Protein AF-A0A2L1U680-F1 (afdb_monomer)

Sequence (139 aa):
MTPNTPEALRLARKARIERIKGKGKTERVVYLSADARQALADYLEKERLYDETEESIALFLSAKGLPARKLDGRLSTRSINTILEKIGKWHDAEVFDSDRKISPLQPHDLRHTFAYQLSKITGADSYESAPVIGYIVFS

Secondary structure (DSSP, 8-state):
----SHHHHHH-S-EEEEEEE-GGG-EEEEEEPHHHHHHHHHHHHHTHHHH--TT--SSSBPPTT-TT--TT-BPPHHHHHHHHHHHHHHHHHH---GGG--PSP-HHHHHHHHHHHHHHHTTT-SSSSS---------

Organism: NCBI:txid147375

InterPro domains:
  IPR002104 Integrase, catalytic domain [PF00589] (16-120)
  IPR002104 Integrase, catalytic domain [PS51898] (1-139)
  IPR011010 DNA breaking-rejoining enzyme, catalytic core [SSF56349] (16-119)
  IPR013762 Integrase-like, catalytic domain superfamily [G3DSA:1.10.443.10] (6-128)

Structure (mmCIF, N/CA/C/O backbone):
data_AF-A0A2L1U680-F1
#
_entry.id   AF-A0A2L1U680-F1
#
loop_
_atom_site.group_PDB
_atom_site.id
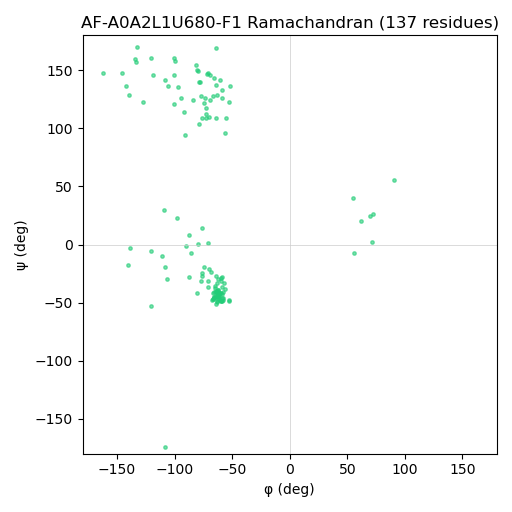_atom_site.type_symbol
_atom_site.label_atom_id
_atom_site.label_alt_id
_atom_site.label_comp_id
_atom_site.label_asym_id
_atom_site.label_entity_id
_atom_site.label_seq_id
_atom_site.pdbx_PDB_ins_code
_atom_site.Cartn_x
_atom_site.Cartn_y
_atom_site.Cartn_z
_atom_site.occupancy
_atom_site.B_iso_or_equiv
_atom_site.auth_seq_id
_atom_site.auth_comp_id
_atom_site.auth_asym_id
_atom_site.auth_atom_id
_atom_site.pdbx_PDB_model_num
ATOM 1 N N . MET A 1 1 ? -5.303 -21.497 9.686 1.00 55.53 1 MET A N 1
ATOM 2 C CA . MET A 1 1 ? -5.692 -20.070 9.702 1.00 55.53 1 MET A CA 1
ATOM 3 C C . MET A 1 1 ? -4.817 -19.310 8.722 1.00 55.53 1 MET A C 1
ATOM 5 O O . MET A 1 1 ? -3.634 -19.621 8.634 1.00 55.53 1 MET A O 1
ATOM 9 N N . THR A 1 2 ? -5.383 -18.370 7.968 1.00 79.69 2 THR A N 1
ATOM 10 C CA . THR A 1 2 ? -4.600 -17.484 7.094 1.00 79.69 2 THR A CA 1
ATOM 11 C C . THR A 1 2 ? -3.875 -16.454 7.974 1.00 79.69 2 THR A C 1
ATOM 13 O O . THR A 1 2 ? -4.549 -15.824 8.787 1.00 79.69 2 THR A O 1
ATOM 16 N N . PRO A 1 3 ? -2.537 -16.302 7.877 1.00 87.44 3 PRO A N 1
ATOM 17 C CA . PRO A 1 3 ? -1.784 -15.376 8.727 1.00 87.44 3 PRO A CA 1
ATOM 18 C C . PRO A 1 3 ? -2.286 -13.938 8.566 1.00 87.44 3 PRO A C 1
ATOM 20 O O . PRO A 1 3 ? -2.356 -13.446 7.440 1.00 87.44 3 PRO A O 1
ATOM 23 N N . ASN A 1 4 ? -2.637 -13.283 9.674 1.00 89.06 4 ASN A N 1
ATOM 24 C CA . ASN A 1 4 ? -3.219 -11.936 9.674 1.00 89.06 4 ASN A CA 1
ATOM 25 C C . ASN A 1 4 ? -2.683 -11.001 10.777 1.00 89.06 4 ASN A C 1
ATOM 27 O O . ASN A 1 4 ? -3.064 -9.835 10.790 1.00 89.06 4 ASN A O 1
ATOM 31 N N . THR A 1 5 ? -1.802 -11.474 11.665 1.00 93.81 5 THR A N 1
ATOM 32 C CA . THR A 1 5 ? -1.068 -10.628 12.624 1.00 93.81 5 THR A CA 1
ATOM 33 C C . THR A 1 5 ? 0.355 -10.357 12.123 1.00 93.81 5 THR A C 1
ATOM 35 O O . THR A 1 5 ? 0.860 -11.148 11.315 1.00 93.81 5 THR A O 1
ATOM 38 N N . PRO A 1 6 ? 1.030 -9.286 12.585 1.00 95.69 6 PRO A N 1
ATOM 39 C CA . PRO A 1 6 ? 2.413 -9.002 12.203 1.00 95.69 6 PRO A CA 1
ATOM 40 C C . PRO A 1 6 ? 3.361 -10.189 12.429 1.00 95.69 6 PRO A C 1
ATOM 42 O O . PRO A 1 6 ? 4.068 -10.602 11.508 1.00 95.69 6 PRO A O 1
ATOM 45 N N . GLU A 1 7 ? 3.335 -10.813 13.607 1.00 96.56 7 GLU A N 1
ATOM 46 C CA . GLU A 1 7 ? 4.199 -11.952 13.942 1.00 96.56 7 GLU A CA 1
ATOM 47 C C . GLU A 1 7 ? 3.894 -13.162 13.056 1.00 96.56 7 GLU A C 1
ATOM 49 O O . GLU A 1 7 ? 4.805 -13.793 12.511 1.00 96.56 7 GLU A O 1
ATOM 54 N N . ALA A 1 8 ? 2.608 -13.465 12.856 1.00 95.00 8 ALA A N 1
ATOM 55 C CA . ALA A 1 8 ? 2.190 -14.581 12.019 1.00 95.00 8 ALA A CA 1
ATOM 56 C C . ALA A 1 8 ? 2.600 -14.367 10.555 1.00 95.00 8 ALA A C 1
ATOM 58 O O . ALA A 1 8 ? 3.045 -15.310 9.902 1.00 95.00 8 ALA A O 1
ATOM 59 N N . LEU A 1 9 ? 2.489 -13.141 10.033 1.00 92.56 9 LEU A N 1
ATOM 60 C CA . LEU A 1 9 ? 2.914 -12.799 8.675 1.00 92.56 9 LEU A CA 1
ATOM 61 C C . LEU A 1 9 ? 4.422 -12.979 8.488 1.00 92.56 9 LEU A C 1
ATOM 63 O O . LEU A 1 9 ? 4.830 -13.503 7.448 1.00 92.56 9 LEU A O 1
ATOM 67 N N . ARG A 1 10 ? 5.238 -12.615 9.482 1.00 93.31 10 ARG A N 1
ATOM 68 C CA . ARG A 1 10 ? 6.703 -12.774 9.439 1.00 93.31 10 ARG A CA 1
ATOM 69 C C . ARG A 1 10 ? 7.123 -14.242 9.448 1.00 93.31 10 ARG A C 1
ATOM 71 O O . ARG A 1 10 ? 7.898 -14.662 8.588 1.00 93.31 10 ARG A O 1
ATOM 78 N N . LEU A 1 11 ? 6.556 -15.036 10.357 1.00 94.12 11 LEU A N 1
ATOM 79 C CA . LEU A 1 11 ? 6.913 -16.450 10.538 1.00 94.12 11 LEU A CA 1
ATOM 80 C C . LEU A 1 11 ? 6.334 -17.375 9.459 1.00 94.12 11 LEU A C 1
ATOM 82 O O . LEU A 1 11 ? 6.887 -18.442 9.185 1.00 94.12 11 LEU A O 1
ATOM 86 N N . ALA A 1 12 ? 5.208 -17.009 8.846 1.00 89.94 12 ALA A N 1
ATOM 87 C CA . ALA A 1 12 ? 4.524 -17.895 7.918 1.00 89.94 12 ALA A CA 1
ATOM 88 C C . ALA A 1 12 ? 5.341 -18.157 6.649 1.00 89.94 12 ALA A C 1
ATOM 90 O O . ALA A 1 12 ? 5.679 -17.248 5.902 1.00 89.94 12 ALA A O 1
ATOM 91 N N . ARG A 1 13 ? 5.534 -19.430 6.292 1.00 86.94 13 ARG A N 1
ATOM 92 C CA . ARG A 1 13 ? 6.136 -19.797 4.998 1.00 86.94 13 ARG A CA 1
ATOM 93 C C . ARG A 1 13 ? 5.295 -19.331 3.797 1.00 86.94 13 ARG A C 1
ATOM 95 O O . ARG A 1 13 ? 5.837 -19.085 2.723 1.00 86.94 13 ARG A O 1
ATOM 102 N N . LYS A 1 14 ? 3.971 -19.246 3.959 1.00 84.88 14 LYS A N 1
ATOM 103 C CA . LYS A 1 14 ? 3.016 -18.793 2.937 1.00 84.88 14 LYS A CA 1
ATOM 104 C C . LYS A 1 14 ? 1.913 -17.967 3.594 1.00 84.88 14 LYS A C 1
ATOM 106 O O . LYS A 1 14 ? 1.359 -18.388 4.605 1.00 84.88 14 LYS A O 1
ATOM 111 N N . ALA A 1 15 ? 1.543 -16.852 2.974 1.00 86.56 15 ALA A N 1
ATOM 112 C CA . ALA A 1 15 ? 0.346 -16.083 3.308 1.00 86.56 15 ALA A CA 1
ATOM 113 C C . ALA A 1 15 ? -0.399 -15.724 2.020 1.00 86.56 15 ALA A C 1
ATOM 115 O O . ALA A 1 15 ? 0.197 -15.724 0.940 1.00 86.56 15 ALA A O 1
ATOM 116 N N . ARG A 1 16 ? -1.700 -15.456 2.123 1.00 87.31 16 ARG A N 1
ATOM 117 C CA . ARG A 1 16 ? -2.548 -15.143 0.972 1.00 87.31 16 ARG A CA 1
ATOM 118 C C . ARG A 1 16 ? -3.622 -14.126 1.334 1.00 87.31 16 ARG A C 1
ATOM 120 O O . ARG A 1 16 ? -4.122 -14.138 2.452 1.00 87.31 16 ARG A O 1
ATOM 127 N N . ILE A 1 17 ? -3.990 -13.293 0.373 1.00 85.62 17 ILE A N 1
ATOM 128 C CA . ILE A 1 17 ? -5.176 -12.446 0.416 1.00 85.62 17 ILE A CA 1
ATOM 129 C C . ILE A 1 17 ? -6.293 -13.199 -0.302 1.00 85.62 17 ILE A C 1
ATOM 131 O O . ILE A 1 17 ? -6.135 -13.642 -1.442 1.00 85.62 17 ILE A O 1
ATOM 135 N N . GLU A 1 18 ? -7.416 -13.362 0.384 1.00 86.00 18 GLU A N 1
ATOM 136 C CA . GLU A 1 18 ? -8.596 -14.058 -0.123 1.00 86.00 18 GLU A CA 1
ATOM 137 C C . GLU A 1 18 ? -9.657 -13.059 -0.601 1.00 86.00 18 GLU A C 1
ATOM 139 O O . GLU A 1 18 ? -9.655 -11.892 -0.204 1.00 86.00 18 GLU A O 1
ATOM 144 N N . ARG A 1 19 ? -10.590 -13.534 -1.436 1.00 86.44 19 ARG A N 1
ATOM 145 C CA . ARG A 1 19 ? -11.763 -12.773 -1.905 1.00 86.44 19 ARG A CA 1
ATOM 146 C C . ARG A 1 19 ? -11.415 -11.436 -2.562 1.00 86.44 19 ARG A C 1
ATOM 148 O O . ARG A 1 19 ? -12.093 -10.422 -2.373 1.00 86.44 19 ARG A O 1
ATOM 155 N N . ILE A 1 20 ? -10.342 -11.415 -3.350 1.00 84.00 20 ILE A N 1
ATOM 156 C CA . ILE A 1 20 ? -10.016 -10.248 -4.166 1.00 84.00 20 ILE A CA 1
ATOM 157 C C . ILE A 1 20 ? -11.052 -10.161 -5.275 1.00 84.00 20 ILE A C 1
ATOM 159 O O . ILE A 1 20 ? -11.059 -10.987 -6.189 1.00 84.00 20 ILE A O 1
ATOM 163 N N . LYS A 1 21 ? -11.915 -9.152 -5.183 1.00 84.62 21 LYS A N 1
ATOM 164 C CA . LYS A 1 21 ? -12.981 -8.914 -6.154 1.00 84.62 21 LYS A CA 1
ATOM 165 C C . LYS A 1 21 ? -12.393 -8.470 -7.492 1.00 84.62 21 LYS A C 1
ATOM 167 O O . LYS A 1 21 ? -11.658 -7.486 -7.562 1.00 84.62 21 LYS A O 1
ATOM 172 N N . GLY A 1 22 ? -12.733 -9.199 -8.544 1.00 78.44 22 GLY A N 1
ATOM 173 C CA . GLY A 1 22 ? -12.430 -8.893 -9.933 1.00 78.44 22 GLY A CA 1
ATOM 174 C C . GLY A 1 22 ? -13.667 -8.454 -10.715 1.00 78.44 22 GLY A C 1
ATOM 175 O O . GLY A 1 22 ? -14.768 -8.285 -10.179 1.00 78.44 22 GLY A O 1
ATOM 176 N N . LYS A 1 23 ? -13.485 -8.279 -12.027 1.00 78.25 23 LYS A N 1
ATOM 177 C CA . LYS A 1 23 ? -14.581 -7.968 -12.951 1.00 78.25 23 LYS A CA 1
ATOM 178 C C . LYS A 1 23 ? -15.621 -9.098 -12.930 1.00 78.25 23 LYS A C 1
ATOM 180 O O . LYS A 1 23 ? -15.269 -10.272 -12.832 1.00 78.25 23 LYS A O 1
ATOM 185 N N . GLY A 1 24 ? -16.905 -8.744 -13.011 1.00 80.44 24 GLY A N 1
ATOM 186 C CA . GLY A 1 24 ? -17.997 -9.724 -13.091 1.00 80.44 24 GLY A CA 1
ATOM 187 C C . GLY A 1 24 ? -18.279 -10.487 -11.792 1.00 80.44 24 GLY A C 1
ATOM 188 O O . GLY A 1 24 ? -18.774 -11.603 -11.859 1.00 80.44 24 GLY A O 1
ATOM 189 N N . LYS A 1 25 ? -17.962 -9.906 -10.622 1.00 75.81 25 LYS A N 1
ATOM 190 C CA . LYS A 1 25 ? -18.106 -10.551 -9.296 1.00 75.81 25 LYS A CA 1
ATOM 191 C C . LYS A 1 25 ? -17.244 -11.809 -9.117 1.00 75.81 25 LYS A C 1
ATOM 193 O O . LYS A 1 25 ? -17.516 -12.620 -8.240 1.00 75.81 25 LYS A O 1
ATOM 198 N N . THR A 1 26 ? -16.203 -11.964 -9.930 1.00 84.19 26 THR A N 1
ATOM 199 C CA . THR A 1 26 ? -15.212 -13.022 -9.735 1.00 84.19 26 THR A CA 1
ATOM 200 C C . THR A 1 26 ? -14.385 -12.732 -8.489 1.00 84.19 26 THR A C 1
ATOM 202 O O . THR A 1 26 ? -14.117 -11.574 -8.165 1.00 84.19 26 THR A O 1
ATOM 205 N N . GLU A 1 27 ? -13.976 -13.778 -7.783 1.00 87.75 27 GLU A N 1
ATOM 206 C CA . GLU A 1 27 ? -13.043 -13.676 -6.668 1.00 87.75 27 GLU A CA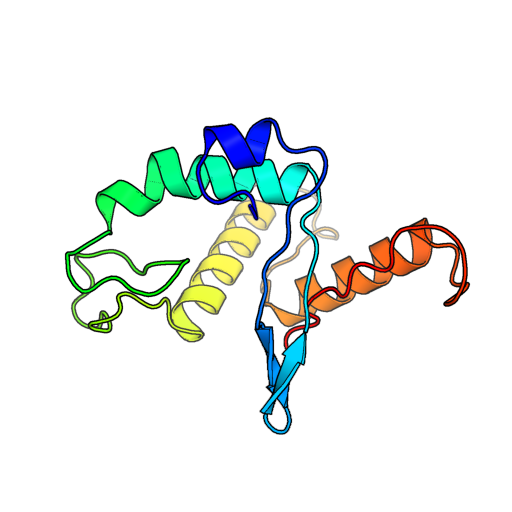 1
ATOM 207 C C . GLU A 1 27 ? -11.788 -14.480 -6.981 1.00 87.75 27 GLU A C 1
ATOM 209 O O . GLU A 1 27 ? -11.846 -15.525 -7.629 1.00 87.75 27 GLU A O 1
ATOM 214 N N . ARG A 1 28 ? -10.640 -13.991 -6.516 1.00 83.81 28 ARG A N 1
ATOM 215 C CA . ARG A 1 28 ? -9.379 -14.728 -6.600 1.00 83.81 28 ARG A CA 1
ATOM 216 C C . ARG A 1 28 ? -8.609 -14.677 -5.294 1.00 83.81 28 ARG A C 1
ATOM 218 O O . ARG A 1 28 ? -8.808 -13.790 -4.461 1.00 83.81 28 ARG A O 1
ATOM 225 N N . VAL A 1 29 ? -7.704 -15.634 -5.158 1.00 84.38 29 VAL A N 1
ATOM 226 C CA . VAL A 1 29 ? -6.738 -15.721 -4.068 1.00 84.38 29 VAL A CA 1
ATOM 227 C C . VAL A 1 29 ? -5.370 -15.332 -4.610 1.00 84.38 29 VAL A C 1
ATOM 229 O O . VAL A 1 29 ? -4.987 -15.759 -5.699 1.00 84.38 29 VAL A O 1
ATOM 232 N N . VAL A 1 30 ? -4.644 -14.517 -3.852 1.00 83.19 30 VAL A N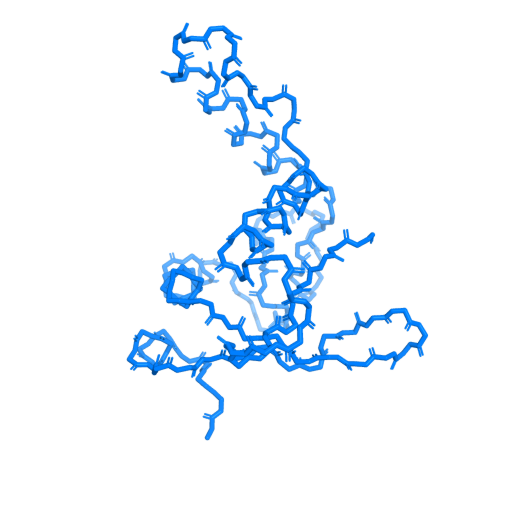 1
ATOM 233 C CA . VAL A 1 30 ? -3.306 -14.036 -4.210 1.00 83.19 30 VAL A CA 1
ATOM 234 C C . VAL A 1 30 ? -2.364 -14.325 -3.061 1.00 83.19 30 VAL A C 1
ATOM 236 O O . VAL A 1 30 ? -2.609 -13.903 -1.937 1.00 83.19 30 VAL A O 1
ATOM 239 N N . TYR A 1 31 ? -1.296 -15.060 -3.326 1.00 84.12 31 TYR A N 1
ATOM 240 C CA . TYR A 1 31 ? -0.247 -15.311 -2.346 1.00 84.12 31 TYR A CA 1
ATOM 241 C C . TYR A 1 31 ? 0.708 -14.121 -2.241 1.00 84.12 31 TYR A C 1
ATOM 243 O O . TYR A 1 31 ? 0.960 -13.399 -3.203 1.00 84.12 31 TYR A O 1
ATOM 251 N N . LEU A 1 32 ? 1.253 -13.938 -1.046 1.00 83.56 32 LEU A N 1
ATOM 252 C CA . LEU A 1 32 ? 2.216 -12.892 -0.741 1.00 83.56 32 LEU A CA 1
ATOM 253 C C . LEU A 1 32 ? 3.637 -13.460 -0.812 1.00 83.56 32 LEU A C 1
ATOM 255 O O . LEU A 1 32 ? 3.904 -14.538 -0.270 1.00 83.56 32 LEU A O 1
ATOM 259 N N . SER A 1 33 ? 4.547 -12.722 -1.453 1.00 84.88 33 SER A N 1
ATOM 260 C CA . SER A 1 33 ? 5.988 -12.984 -1.365 1.00 84.88 33 SER A CA 1
ATOM 261 C C . SER A 1 33 ? 6.492 -12.774 0.069 1.00 84.88 33 SER A C 1
ATOM 263 O O . SER A 1 33 ? 5.772 -12.254 0.923 1.00 84.88 33 SER A O 1
ATOM 265 N N . ALA A 1 34 ? 7.731 -13.183 0.354 1.00 83.81 34 ALA A N 1
ATOM 266 C CA . ALA A 1 34 ? 8.348 -12.915 1.654 1.00 83.81 34 ALA A CA 1
ATOM 267 C C . ALA A 1 34 ? 8.401 -11.409 1.956 1.00 83.81 34 ALA A C 1
ATOM 269 O O . ALA A 1 34 ? 7.919 -10.989 3.006 1.00 83.81 34 ALA A O 1
ATOM 270 N N . ASP A 1 35 ? 8.855 -10.609 0.992 1.00 85.12 35 ASP A N 1
ATOM 271 C CA . ASP A 1 35 ? 8.954 -9.154 1.140 1.00 85.12 35 ASP A CA 1
ATOM 272 C C . ASP A 1 35 ? 7.582 -8.507 1.348 1.00 85.12 35 ASP A C 1
ATOM 274 O O . ASP A 1 35 ? 7.417 -7.671 2.230 1.00 85.12 35 ASP A O 1
ATOM 278 N N . ALA A 1 36 ? 6.556 -8.948 0.608 1.00 87.94 36 ALA A N 1
ATOM 279 C CA . ALA A 1 36 ? 5.197 -8.436 0.776 1.00 87.94 36 ALA A CA 1
ATOM 280 C C . ALA A 1 36 ? 4.610 -8.784 2.154 1.00 87.94 36 ALA A C 1
ATOM 282 O O . ALA A 1 36 ? 3.882 -7.978 2.731 1.00 87.94 36 ALA A O 1
ATOM 283 N N . ARG A 1 37 ? 4.925 -9.968 2.701 1.00 91.25 37 ARG A N 1
ATOM 284 C CA . ARG A 1 37 ? 4.531 -10.336 4.071 1.00 91.25 37 ARG A CA 1
ATOM 285 C C . ARG A 1 37 ? 5.221 -9.457 5.105 1.00 91.25 37 ARG A C 1
ATOM 287 O O . ARG A 1 37 ? 4.553 -9.001 6.027 1.00 91.25 37 ARG A O 1
ATOM 294 N N . GLN A 1 38 ? 6.523 -9.225 4.947 1.00 91.62 38 GLN A N 1
ATOM 295 C CA . GLN A 1 38 ? 7.296 -8.389 5.860 1.00 91.62 38 GLN A CA 1
ATOM 296 C C . GLN A 1 38 ? 6.793 -6.942 5.838 1.00 91.62 38 GLN A C 1
ATOM 298 O O . GLN A 1 38 ? 6.464 -6.404 6.891 1.00 91.62 38 GLN A O 1
ATOM 303 N N . ALA A 1 39 ? 6.626 -6.359 4.649 1.00 92.69 39 ALA A N 1
ATOM 304 C CA . ALA A 1 39 ? 6.102 -5.006 4.486 1.00 92.69 39 ALA A CA 1
ATOM 305 C C . ALA A 1 39 ? 4.684 -4.860 5.059 1.00 92.69 39 ALA A C 1
ATOM 307 O O . ALA A 1 39 ? 4.389 -3.882 5.739 1.00 92.69 39 ALA A O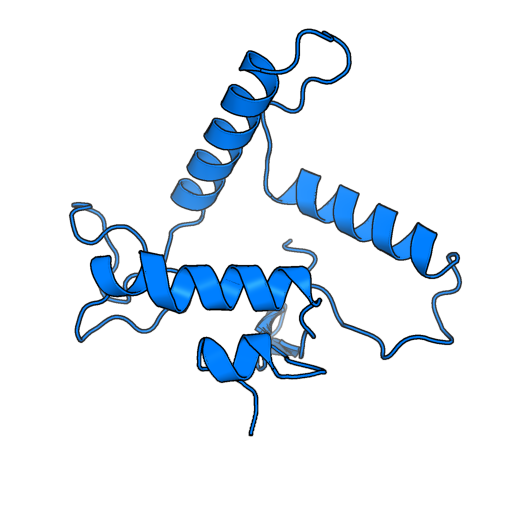 1
ATOM 308 N N . LEU A 1 40 ? 3.807 -5.849 4.838 1.00 94.06 40 LEU A N 1
ATOM 309 C CA . LEU A 1 40 ? 2.467 -5.830 5.425 1.00 94.06 40 LEU A CA 1
ATOM 310 C C . LEU A 1 40 ? 2.510 -5.934 6.956 1.00 94.06 40 LEU A C 1
ATOM 312 O O . LEU A 1 40 ? 1.751 -5.239 7.625 1.00 94.06 40 LEU A O 1
ATOM 316 N N . ALA A 1 41 ? 3.386 -6.773 7.514 1.00 95.75 41 ALA A N 1
ATOM 317 C CA . ALA A 1 41 ? 3.567 -6.879 8.959 1.00 95.75 41 ALA A CA 1
ATOM 318 C C . ALA A 1 41 ? 4.062 -5.558 9.565 1.00 95.75 41 ALA A C 1
ATOM 320 O O . ALA A 1 41 ? 3.507 -5.102 10.562 1.00 95.75 41 ALA A O 1
ATOM 321 N N . ASP A 1 42 ? 5.053 -4.924 8.933 1.00 96.88 42 ASP A N 1
ATOM 322 C CA . ASP A 1 42 ? 5.581 -3.627 9.355 1.00 96.88 42 ASP A CA 1
ATOM 323 C C . ASP A 1 42 ? 4.513 -2.530 9.288 1.00 96.88 42 ASP A C 1
ATOM 325 O O . ASP A 1 42 ? 4.355 -1.788 10.254 1.00 96.88 42 ASP A O 1
ATOM 329 N N . TYR A 1 43 ? 3.719 -2.481 8.216 1.00 96.12 43 TYR A N 1
ATOM 330 C CA . TYR A 1 43 ? 2.596 -1.551 8.104 1.00 96.12 43 TYR A CA 1
ATOM 331 C C . TYR A 1 43 ? 1.565 -1.748 9.225 1.00 96.12 43 TYR A C 1
ATOM 333 O O . TYR A 1 43 ? 1.149 -0.783 9.868 1.00 96.12 43 TYR A O 1
ATOM 341 N N . LEU A 1 44 ? 1.151 -2.995 9.477 1.00 95.75 44 LEU A N 1
ATOM 342 C CA . LEU A 1 44 ? 0.161 -3.316 10.508 1.00 95.75 44 LEU A CA 1
ATOM 343 C C . LEU A 1 44 ? 0.641 -2.935 11.915 1.00 95.75 44 LEU A C 1
ATOM 345 O O . LEU A 1 44 ? -0.158 -2.452 12.711 1.00 95.75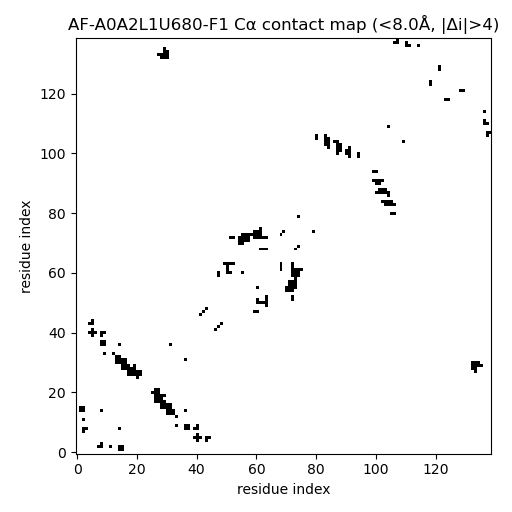 44 LEU A O 1
ATOM 349 N N . GLU A 1 45 ? 1.923 -3.144 12.208 1.00 95.94 45 GLU A N 1
ATOM 350 C CA . GLU A 1 45 ? 2.510 -2.882 13.525 1.00 95.94 45 GLU A CA 1
ATOM 351 C C . GLU A 1 45 ? 2.854 -1.403 13.744 1.00 95.94 45 GLU A C 1
ATOM 353 O O . GLU A 1 45 ? 2.628 -0.872 14.829 1.00 95.94 45 GLU A O 1
ATOM 358 N N . LYS A 1 46 ? 3.414 -0.736 12.729 1.00 95.69 46 LYS A N 1
ATOM 359 C CA . LYS A 1 46 ? 4.082 0.565 12.896 1.00 95.69 46 LYS A CA 1
ATOM 360 C C . LYS A 1 46 ? 3.315 1.739 12.319 1.00 95.69 46 LYS A C 1
ATOM 362 O O . LYS A 1 46 ? 3.613 2.866 12.677 1.00 95.69 46 LYS A O 1
ATOM 367 N N . GLU A 1 47 ? 2.376 1.519 11.408 1.00 94.44 47 GLU A N 1
ATOM 368 C CA . GLU A 1 47 ? 1.714 2.622 10.701 1.00 94.44 47 GLU A CA 1
ATOM 369 C C . GLU A 1 47 ? 0.211 2.600 10.935 1.00 94.44 47 GLU A C 1
ATOM 371 O O . GLU A 1 47 ? -0.373 3.585 11.389 1.00 94.44 47 GLU A O 1
ATOM 376 N N . ARG A 1 48 ? -0.423 1.451 10.687 1.00 95.00 48 ARG A N 1
ATOM 377 C CA . ARG A 1 48 ? -1.880 1.328 10.694 1.00 95.00 48 ARG A CA 1
ATOM 378 C C . ARG A 1 48 ? -2.498 1.714 12.038 1.00 95.00 48 ARG A C 1
ATOM 380 O O . ARG A 1 48 ? -3.556 2.338 12.047 1.00 95.00 48 ARG A O 1
ATOM 387 N N . LEU A 1 49 ? -1.829 1.399 13.148 1.00 93.31 49 LEU A N 1
ATOM 388 C CA . LEU A 1 49 ? -2.307 1.689 14.503 1.00 93.31 49 LEU A CA 1
ATOM 38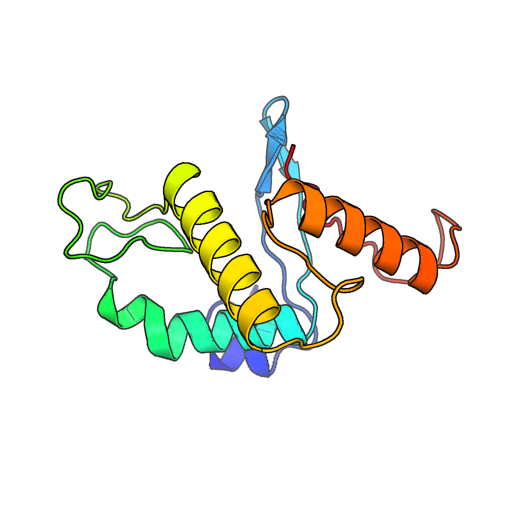9 C C . LEU A 1 49 ? -2.535 3.193 14.752 1.00 93.31 49 LEU A C 1
ATOM 391 O O . LEU A 1 49 ? -3.390 3.570 15.549 1.00 93.31 49 LEU A O 1
ATOM 395 N N . TYR A 1 50 ? -1.797 4.068 14.061 1.00 93.88 50 TYR A N 1
ATOM 396 C CA . TYR A 1 50 ? -1.941 5.516 14.223 1.00 93.88 50 TYR A CA 1
ATOM 397 C C . TYR A 1 50 ? -3.182 6.079 13.528 1.00 93.88 50 TYR A C 1
ATOM 399 O O . TYR A 1 50 ? -3.698 7.121 13.954 1.00 93.88 50 TYR A O 1
ATOM 407 N N . ASP A 1 51 ? -3.664 5.381 12.499 1.00 95.12 51 ASP A N 1
ATOM 408 C CA . ASP A 1 51 ? -4.762 5.804 11.634 1.00 95.12 51 ASP A CA 1
ATOM 409 C C . ASP A 1 51 ? -6.037 4.974 11.794 1.00 95.12 51 ASP A C 1
ATOM 411 O O . ASP A 1 51 ? -7.074 5.353 11.247 1.00 95.12 51 ASP A O 1
ATOM 415 N N . GLU A 1 52 ? -5.999 3.861 12.517 1.00 94.69 52 GLU A N 1
ATOM 416 C CA . GLU A 1 52 ? -7.184 3.061 12.810 1.00 94.69 52 GLU A CA 1
ATOM 417 C C . GLU A 1 52 ? -8.184 3.813 13.704 1.00 94.69 52 GLU A C 1
ATOM 419 O O . GLU A 1 52 ? -7.826 4.581 14.596 1.00 94.69 52 GLU A O 1
ATOM 424 N N . THR A 1 53 ? -9.463 3.585 13.420 1.00 92.44 53 THR A N 1
ATOM 425 C CA . THR A 1 53 ? -10.631 4.013 14.200 1.00 92.44 53 THR A CA 1
ATOM 426 C C . THR A 1 53 ? -11.574 2.822 14.357 1.00 92.44 53 THR A C 1
ATOM 428 O O . THR A 1 53 ? -11.411 1.817 13.662 1.00 92.44 53 THR A O 1
ATOM 431 N N . GLU A 1 54 ? -12.591 2.937 15.209 1.00 92.06 54 GLU A N 1
ATOM 432 C CA . GLU A 1 54 ? -13.578 1.869 15.435 1.00 92.06 54 GLU A CA 1
ATOM 433 C C . GLU A 1 54 ? -14.321 1.454 14.148 1.00 92.06 54 GLU A C 1
ATOM 435 O O . GLU A 1 54 ? -14.708 0.299 13.986 1.00 92.06 54 GLU A O 1
ATOM 440 N N . GLU A 1 55 ? -14.462 2.369 13.188 1.00 92.69 55 GLU A N 1
ATOM 441 C CA . GLU A 1 55 ? -15.140 2.155 11.903 1.00 92.69 55 GLU A CA 1
ATOM 442 C C . GLU A 1 55 ? -14.208 1.655 10.788 1.00 92.69 55 GLU A C 1
ATOM 444 O O . GLU A 1 55 ? -14.640 1.435 9.651 1.00 92.69 55 GLU A O 1
ATOM 449 N N . SER A 1 56 ? -12.914 1.497 11.072 1.00 93.00 56 SER A N 1
ATOM 450 C CA . SER A 1 56 ? -11.915 1.148 10.064 1.00 93.00 56 SER A CA 1
ATOM 451 C C . SER A 1 56 ? -12.052 -0.311 9.627 1.00 93.00 56 SER A C 1
ATOM 453 O O . SER A 1 56 ? -11.695 -1.239 10.344 1.00 93.00 56 SER A O 1
ATOM 455 N N . ILE A 1 57 ? -12.522 -0.517 8.394 1.00 92.44 57 ILE A N 1
ATOM 456 C CA . ILE A 1 57 ? -12.724 -1.856 7.807 1.00 92.44 57 ILE A CA 1
ATOM 457 C C . ILE A 1 57 ? -11.654 -2.166 6.752 1.00 92.44 57 ILE A C 1
ATOM 459 O O . ILE A 1 57 ? -11.324 -3.327 6.497 1.00 92.44 57 ILE A O 1
ATOM 463 N N . ALA A 1 58 ? -11.124 -1.144 6.075 1.00 92.88 58 ALA A N 1
ATOM 464 C CA . ALA A 1 58 ? -10.142 -1.344 5.017 1.00 92.88 58 ALA A CA 1
ATOM 465 C C . ALA A 1 58 ? -8.779 -1.806 5.568 1.00 92.88 58 ALA A C 1
ATOM 467 O O . ALA A 1 58 ? -8.356 -1.407 6.650 1.00 92.88 58 ALA A O 1
ATOM 468 N N . LEU A 1 59 ? -8.066 -2.630 4.785 1.00 92.31 59 LEU A N 1
ATOM 469 C CA . LEU A 1 59 ? -6.708 -3.054 5.136 1.00 92.31 59 LEU A CA 1
ATOM 470 C C . LEU A 1 59 ? -5.755 -1.855 5.152 1.00 92.31 59 LEU A C 1
ATOM 472 O O . LEU A 1 59 ? -5.076 -1.641 6.146 1.00 92.31 59 LEU A O 1
ATOM 476 N N . PHE A 1 60 ? -5.754 -1.070 4.071 1.00 93.94 60 PHE A N 1
ATOM 477 C CA . PHE A 1 60 ? -4.951 0.143 3.943 1.00 93.94 60 PHE A CA 1
ATOM 478 C C . PHE A 1 60 ? -5.802 1.380 4.207 1.00 93.94 60 PHE A C 1
ATOM 480 O O . PHE A 1 60 ? -6.799 1.626 3.511 1.00 93.94 60 PHE A O 1
ATOM 487 N N . LEU A 1 61 ? -5.381 2.147 5.206 1.00 95.38 61 LEU A N 1
ATOM 488 C CA . LEU A 1 61 ? -6.093 3.311 5.704 1.00 95.38 61 LEU A CA 1
ATOM 489 C C . LEU A 1 61 ? -5.499 4.617 5.167 1.00 95.38 61 LEU A C 1
ATOM 491 O O . LEU A 1 61 ? -4.296 4.740 4.959 1.00 95.38 61 LEU A O 1
ATOM 495 N N . SER A 1 62 ? -6.357 5.605 4.937 1.00 94.50 62 SER A N 1
ATOM 496 C CA . SER A 1 62 ? -5.957 7.005 4.785 1.00 94.50 62 SER A CA 1
ATOM 497 C C . SER A 1 62 ? -5.746 7.648 6.154 1.00 94.50 62 SER A C 1
ATOM 499 O O . SER A 1 62 ? -6.484 7.313 7.076 1.00 94.50 62 SER A O 1
ATOM 501 N N . ALA A 1 63 ? -4.853 8.633 6.267 1.00 92.56 63 ALA A N 1
ATOM 502 C CA . ALA A 1 63 ? -4.569 9.301 7.537 1.00 92.56 63 ALA A CA 1
ATOM 503 C C . ALA A 1 63 ? -5.829 9.819 8.261 1.00 92.56 63 ALA A C 1
ATOM 505 O O . ALA A 1 63 ? -6.712 10.406 7.625 1.00 92.56 63 ALA A O 1
ATOM 506 N N . LYS A 1 64 ? -5.933 9.624 9.583 1.00 91.31 64 LYS A N 1
ATOM 507 C CA . LYS A 1 64 ? -7.156 9.969 10.352 1.00 91.31 64 LYS A CA 1
ATOM 508 C C . LYS A 1 64 ? -7.501 11.452 10.374 1.00 91.31 64 LYS A C 1
ATOM 510 O O . LYS A 1 64 ? -8.670 11.801 10.461 1.00 91.31 64 LYS A O 1
ATOM 515 N N . GLY A 1 65 ? -6.498 12.314 10.234 1.00 89.12 65 GLY A N 1
ATOM 516 C CA . GLY A 1 65 ? -6.681 13.765 10.185 1.00 89.12 65 GLY A CA 1
ATOM 517 C C . GLY A 1 65 ? -7.145 14.310 8.831 1.00 89.12 65 GLY A C 1
ATOM 518 O O . GLY A 1 65 ? -7.275 15.522 8.695 1.00 89.12 65 GLY A O 1
ATOM 519 N N . LEU A 1 66 ? -7.352 13.469 7.809 1.00 89.44 66 LEU A N 1
ATOM 520 C CA . LEU A 1 66 ? -7.763 13.946 6.486 1.00 89.44 66 LEU A CA 1
ATOM 521 C C . LEU A 1 66 ? -9.243 14.371 6.480 1.00 89.44 66 LEU A C 1
ATOM 523 O O . LEU A 1 66 ? -10.106 13.519 6.689 1.00 89.44 66 LEU A O 1
ATOM 527 N N . PRO A 1 67 ? -9.572 15.633 6.129 1.00 85.94 67 PRO A N 1
ATOM 528 C CA . PRO A 1 67 ? -10.958 16.116 6.139 1.00 85.94 67 PRO A CA 1
ATOM 529 C C . PRO A 1 67 ? -11.904 15.338 5.214 1.00 85.94 67 PRO A C 1
ATOM 531 O O . PRO A 1 67 ? -13.083 15.192 5.505 1.00 85.94 67 PRO A O 1
ATOM 534 N N . ALA A 1 68 ? -11.386 14.821 4.095 1.00 86.50 68 ALA A N 1
ATOM 535 C CA . ALA A 1 68 ? -12.143 14.042 3.113 1.00 86.50 68 ALA A CA 1
ATOM 536 C C . ALA A 1 68 ? -11.979 12.517 3.296 1.00 86.50 68 ALA A C 1
ATOM 538 O O . ALA A 1 68 ? -12.131 11.754 2.335 1.00 86.50 68 ALA A O 1
ATOM 539 N N . ARG A 1 69 ? -11.604 12.061 4.499 1.00 90.69 69 ARG A N 1
ATOM 540 C CA . ARG A 1 69 ? -11.457 10.635 4.813 1.00 90.69 69 ARG A CA 1
ATOM 541 C C . ARG A 1 69 ? -12.809 9.926 4.712 1.00 90.69 69 ARG A C 1
ATOM 543 O O . ARG A 1 69 ? -13.832 10.418 5.179 1.00 90.69 69 ARG A O 1
ATOM 550 N N . LYS A 1 70 ? -12.806 8.739 4.104 1.00 91.50 70 LYS A N 1
ATOM 551 C CA . LYS A 1 70 ? -13.972 7.847 4.110 1.00 91.50 70 LYS A CA 1
ATOM 552 C C . LYS A 1 70 ? -14.158 7.243 5.497 1.00 91.50 70 LYS A C 1
ATOM 554 O O . LYS A 1 70 ? -13.169 6.939 6.159 1.00 91.50 70 LYS A O 1
ATOM 559 N N . LEU A 1 71 ? -15.410 7.000 5.885 1.00 89.81 71 LEU A N 1
ATOM 560 C CA . LEU A 1 71 ? -15.740 6.409 7.185 1.00 89.81 71 LEU A CA 1
ATOM 561 C C . LEU A 1 71 ? -15.067 5.042 7.392 1.00 89.81 71 LEU A C 1
ATOM 563 O O . LEU A 1 71 ? -14.489 4.806 8.441 1.00 89.81 71 LEU A O 1
ATOM 567 N N . ASP A 1 72 ? -15.027 4.194 6.354 1.00 92.75 72 ASP A N 1
ATOM 568 C CA . ASP A 1 72 ? -14.345 2.885 6.395 1.00 92.75 72 ASP A CA 1
ATOM 569 C C . ASP A 1 72 ? -12.804 2.982 6.416 1.00 92.75 72 ASP A C 1
ATOM 571 O O . ASP A 1 72 ? -12.108 1.962 6.368 1.00 92.75 72 ASP A O 1
ATOM 575 N N . GLY A 1 73 ? -12.277 4.211 6.425 1.00 93.56 73 GLY A N 1
ATOM 576 C CA . GLY A 1 73 ? -10.864 4.560 6.410 1.00 93.56 73 GLY A CA 1
ATOM 577 C C . GLY A 1 73 ? -10.160 4.294 5.084 1.00 93.56 73 GLY A C 1
ATOM 578 O O . GLY A 1 73 ? -8.961 4.531 4.987 1.00 93.56 73 GLY A O 1
ATOM 579 N N . ARG A 1 74 ? -10.860 3.824 4.046 1.00 94.69 74 ARG A N 1
ATOM 580 C CA . ARG A 1 74 ? -10.235 3.341 2.812 1.00 94.69 74 ARG A CA 1
ATOM 581 C C . ARG A 1 74 ? -9.473 4.427 2.067 1.00 94.69 74 ARG A C 1
ATOM 583 O O . ARG A 1 74 ? -10.035 5.451 1.670 1.00 94.69 74 ARG A O 1
ATOM 590 N N . LEU A 1 75 ? -8.223 4.113 1.740 1.00 93.75 75 LEU A N 1
ATOM 591 C CA . LEU A 1 75 ? -7.403 4.931 0.858 1.00 93.75 75 LEU A CA 1
ATOM 592 C C . LEU A 1 75 ? -8.053 5.090 -0.530 1.00 93.75 75 LEU A C 1
ATOM 594 O O . LEU A 1 75 ? -8.515 4.125 -1.144 1.00 93.75 75 LEU A O 1
ATOM 598 N N . SER A 1 76 ? -8.102 6.325 -1.034 1.00 91.75 76 SER A N 1
ATOM 599 C CA . SER A 1 76 ? -8.666 6.615 -2.356 1.00 91.75 76 SER A CA 1
ATOM 600 C C . SER A 1 76 ? -7.660 6.332 -3.479 1.00 91.75 76 SER A C 1
ATOM 602 O O . SER A 1 76 ? -6.453 6.462 -3.280 1.00 91.75 76 SER A O 1
ATOM 604 N N . THR A 1 77 ? -8.141 6.039 -4.693 1.00 92.06 77 THR A N 1
ATOM 605 C CA . THR A 1 77 ? -7.280 5.885 -5.884 1.00 92.06 77 THR A CA 1
ATOM 606 C C . THR A 1 77 ? -6.426 7.127 -6.138 1.00 92.06 77 THR A C 1
ATOM 608 O O . THR A 1 77 ? -5.254 7.020 -6.484 1.00 92.06 77 THR A O 1
ATOM 611 N N . ARG A 1 78 ? -6.988 8.321 -5.906 1.00 91.81 78 ARG A N 1
ATOM 612 C CA . ARG A 1 78 ? -6.251 9.584 -6.020 1.00 91.81 78 ARG A CA 1
ATOM 613 C C . ARG A 1 78 ? -5.091 9.642 -5.026 1.00 91.81 78 ARG A C 1
ATOM 615 O O . ARG A 1 78 ? -3.990 9.997 -5.419 1.00 91.81 78 ARG A O 1
ATOM 622 N N . SER A 1 79 ? -5.328 9.255 -3.773 1.00 92.00 79 SER A N 1
ATOM 623 C CA . SER A 1 79 ? -4.289 9.211 -2.737 1.00 92.00 79 SER A CA 1
ATOM 624 C C . SER A 1 79 ? -3.173 8.228 -3.096 1.00 92.00 79 SER A C 1
ATOM 626 O O . SER A 1 79 ? -2.008 8.567 -2.930 1.00 92.00 79 SER A O 1
ATOM 628 N N . ILE A 1 80 ? -3.515 7.055 -3.644 1.00 92.12 80 ILE A N 1
ATOM 629 C CA . ILE A 1 80 ? -2.531 6.075 -4.135 1.00 92.12 80 ILE A CA 1
ATOM 630 C C . ILE A 1 80 ? -1.659 6.694 -5.234 1.00 92.12 80 ILE A C 1
ATOM 632 O O . ILE A 1 80 ? -0.437 6.638 -5.142 1.00 92.12 80 ILE A O 1
ATOM 636 N N . ASN A 1 81 ? -2.270 7.343 -6.231 1.00 93.62 81 ASN A N 1
ATOM 637 C CA . ASN A 1 81 ? -1.523 8.017 -7.297 1.00 93.62 81 ASN A CA 1
ATOM 638 C C . ASN A 1 81 ? -0.599 9.114 -6.745 1.00 93.62 81 ASN A C 1
ATOM 640 O O . ASN A 1 81 ? 0.549 9.201 -7.159 1.00 93.62 81 ASN A O 1
ATOM 644 N N . THR A 1 82 ? -1.057 9.908 -5.772 1.00 93.62 82 THR A N 1
ATOM 645 C CA . THR A 1 82 ? -0.224 10.942 -5.134 1.00 93.62 82 THR A CA 1
ATOM 646 C C . THR A 1 82 ? 0.958 10.355 -4.356 1.00 93.62 82 THR A C 1
ATOM 648 O O . THR A 1 82 ? 2.038 10.943 -4.362 1.00 93.62 82 THR A O 1
ATOM 651 N N . ILE A 1 83 ? 0.778 9.213 -3.683 1.00 93.56 83 ILE A N 1
ATOM 652 C CA . ILE A 1 83 ? 1.875 8.512 -2.998 1.00 93.56 83 ILE A CA 1
ATOM 653 C C . ILE A 1 83 ? 2.922 8.057 -4.019 1.00 93.56 83 ILE A C 1
ATOM 655 O O . ILE A 1 83 ? 4.105 8.334 -3.836 1.00 93.56 83 ILE A O 1
ATOM 659 N N . LEU A 1 84 ? 2.495 7.418 -5.111 1.00 94.94 84 LEU A N 1
ATOM 660 C CA . LEU A 1 84 ? 3.410 6.941 -6.151 1.00 94.94 84 LEU A CA 1
ATOM 661 C C . LEU A 1 84 ? 4.136 8.086 -6.859 1.00 94.94 84 LEU A C 1
ATOM 663 O O . LEU A 1 84 ? 5.346 8.011 -7.049 1.00 94.94 84 LEU A O 1
ATOM 667 N N . GLU A 1 85 ? 3.440 9.181 -7.159 1.00 93.88 85 GLU A N 1
ATOM 668 C CA . GLU A 1 85 ? 4.055 10.377 -7.735 1.00 93.88 85 GLU A CA 1
ATOM 669 C C . GLU A 1 85 ? 5.157 10.939 -6.821 1.00 93.88 85 GLU A C 1
ATOM 671 O O . GLU A 1 85 ? 6.232 11.301 -7.299 1.00 93.88 85 GLU A O 1
ATOM 676 N N . LYS A 1 86 ? 4.926 10.981 -5.500 1.00 95.44 86 LYS A N 1
ATOM 677 C CA . LYS A 1 86 ? 5.952 11.396 -4.530 1.00 95.44 86 LYS A CA 1
ATOM 678 C C . LYS A 1 86 ? 7.142 10.445 -4.505 1.00 95.44 86 LYS A C 1
ATOM 680 O O . LYS A 1 86 ? 8.269 10.926 -4.531 1.00 95.44 86 LYS A O 1
ATOM 685 N N . ILE A 1 87 ? 6.902 9.133 -4.492 1.00 94.69 87 ILE A N 1
ATOM 686 C CA . ILE A 1 87 ? 7.970 8.124 -4.536 1.00 94.69 87 ILE A CA 1
ATOM 687 C C . ILE A 1 87 ? 8.824 8.309 -5.794 1.00 94.69 87 ILE A C 1
ATOM 689 O O . ILE A 1 87 ? 10.046 8.347 -5.691 1.00 94.69 87 ILE A O 1
ATOM 693 N N . GLY A 1 88 ? 8.196 8.494 -6.959 1.00 94.31 88 GLY A N 1
ATOM 694 C CA . GLY A 1 88 ? 8.916 8.738 -8.208 1.00 94.31 88 GLY A CA 1
ATOM 695 C C . GLY A 1 88 ? 9.758 10.013 -8.159 1.00 94.31 88 GLY A C 1
ATOM 696 O O . GLY A 1 88 ? 10.930 9.989 -8.519 1.00 94.31 88 GLY A O 1
ATOM 697 N N . LYS A 1 89 ? 9.204 11.114 -7.635 1.00 94.94 89 LYS A N 1
ATOM 698 C CA . LYS A 1 89 ? 9.951 12.372 -7.459 1.00 94.94 89 LYS A CA 1
ATOM 699 C C . LYS A 1 89 ? 11.130 12.235 -6.499 1.00 94.94 89 LYS A C 1
ATOM 701 O O . LYS A 1 89 ? 12.178 12.804 -6.773 1.00 94.94 89 LYS A O 1
ATOM 706 N N . TRP A 1 90 ? 10.966 11.523 -5.384 1.00 95.25 90 TRP A N 1
ATOM 707 C CA . TRP A 1 90 ? 12.047 11.300 -4.419 1.00 95.25 90 TRP A CA 1
ATOM 708 C C . TRP A 1 90 ? 13.162 10.446 -5.007 1.00 95.25 90 TRP A C 1
ATOM 710 O O . TRP A 1 90 ? 14.317 10.856 -4.956 1.00 95.25 90 TRP A O 1
ATOM 720 N N . HIS A 1 91 ? 12.809 9.335 -5.655 1.00 93.31 91 HIS A N 1
ATOM 721 C CA . HIS A 1 91 ? 13.768 8.512 -6.386 1.00 93.31 91 HIS A CA 1
ATOM 722 C C . HIS A 1 91 ? 14.569 9.349 -7.392 1.00 93.31 91 HIS A C 1
ATOM 724 O O . HIS A 1 91 ? 15.797 9.313 -7.419 1.00 93.31 91 HIS A O 1
ATOM 730 N N . ASP A 1 92 ? 13.881 10.167 -8.183 1.00 93.44 92 ASP A N 1
ATOM 731 C CA . ASP A 1 92 ? 14.507 10.999 -9.205 1.00 93.44 92 ASP A CA 1
ATOM 732 C C . ASP A 1 92 ? 15.350 12.143 -8.625 1.00 93.44 92 ASP A C 1
ATOM 734 O O . ASP A 1 92 ? 16.228 12.654 -9.317 1.00 93.44 92 ASP A O 1
ATOM 738 N N . ALA A 1 93 ? 15.114 12.550 -7.379 1.00 91.88 93 ALA A N 1
ATOM 739 C CA . ALA A 1 93 ? 15.967 13.507 -6.676 1.00 91.88 93 ALA A CA 1
ATOM 740 C C . ALA A 1 93 ? 17.269 12.859 -6.170 1.00 91.88 93 ALA A C 1
ATOM 742 O O . ALA A 1 93 ? 18.296 13.531 -6.109 1.00 91.88 93 ALA A O 1
ATOM 743 N N . GLU A 1 94 ? 17.234 11.572 -5.821 1.00 92.31 94 GLU A N 1
ATOM 744 C CA . GLU A 1 94 ? 18.382 10.827 -5.284 1.00 92.31 94 GLU A CA 1
ATOM 745 C C . GLU A 1 94 ? 19.257 10.201 -6.382 1.00 92.31 94 GLU A C 1
ATOM 747 O O . GLU A 1 94 ? 20.463 10.018 -6.201 1.00 92.31 94 GLU A O 1
ATOM 752 N N . VAL A 1 95 ? 18.674 9.886 -7.541 1.00 89.69 95 VAL A N 1
ATOM 753 C CA . VAL A 1 95 ? 19.384 9.273 -8.669 1.00 89.69 95 VAL A CA 1
ATOM 754 C C . VAL A 1 95 ? 19.925 10.344 -9.617 1.00 89.69 95 VAL A C 1
ATOM 756 O O . VAL A 1 95 ? 19.167 11.028 -10.304 1.00 89.69 95 VAL A O 1
ATOM 759 N N . PHE A 1 96 ? 21.254 10.452 -9.698 1.00 84.38 96 PHE A N 1
ATOM 760 C CA . PHE A 1 96 ? 21.949 11.413 -10.570 1.00 84.38 96 PHE A CA 1
ATOM 761 C C . PHE A 1 96 ? 21.938 11.037 -12.059 1.00 84.38 96 PHE A C 1
ATOM 763 O O . PHE A 1 96 ? 22.129 11.902 -12.907 1.00 84.38 96 PHE A O 1
ATOM 770 N N . ASP A 1 97 ? 21.695 9.766 -12.376 1.00 91.25 97 ASP A N 1
ATOM 771 C CA . ASP A 1 97 ? 21.576 9.275 -13.749 1.00 91.25 97 ASP A CA 1
ATOM 772 C C . ASP A 1 97 ? 20.249 9.744 -14.378 1.00 91.25 97 ASP A C 1
ATOM 774 O O . ASP A 1 97 ? 19.160 9.418 -13.893 1.00 91.25 97 ASP A O 1
ATOM 778 N N . SER A 1 98 ? 20.339 10.544 -15.443 1.00 81.50 98 SER A N 1
ATOM 779 C CA . SER A 1 98 ? 19.183 11.105 -16.151 1.00 81.50 98 SER A CA 1
ATOM 780 C C . SER A 1 98 ? 18.364 10.060 -16.900 1.00 81.50 98 SER A C 1
ATOM 782 O O . SER A 1 98 ? 17.173 10.280 -17.112 1.00 81.50 98 SER A O 1
ATOM 784 N N . ASP A 1 99 ? 18.962 8.924 -17.254 1.00 88.50 99 ASP A N 1
ATOM 785 C CA . ASP A 1 99 ? 18.289 7.873 -18.024 1.00 88.50 99 ASP A CA 1
ATOM 786 C C . ASP A 1 99 ? 17.509 6.910 -17.118 1.00 88.50 99 ASP A C 1
ATOM 788 O O . ASP A 1 99 ? 16.754 6.057 -17.585 1.00 88.50 99 ASP A O 1
ATOM 792 N N . ARG A 1 100 ? 17.658 7.057 -15.796 1.00 87.44 100 ARG A N 1
ATOM 793 C CA . ARG A 1 100 ? 17.029 6.208 -14.776 1.00 87.44 100 ARG A CA 1
ATOM 794 C C . ARG A 1 100 ? 15.932 6.927 -13.997 1.00 87.44 100 ARG A C 1
ATOM 796 O O . ARG A 1 100 ? 15.697 6.609 -12.834 1.00 87.44 100 ARG A O 1
ATOM 803 N N . LYS A 1 101 ? 15.261 7.892 -14.622 1.00 90.69 101 LYS A N 1
ATOM 804 C CA . LYS A 1 101 ? 14.111 8.583 -14.029 1.00 90.69 101 LYS A CA 1
ATOM 805 C C . LYS A 1 101 ? 12.855 7.720 -14.114 1.00 90.69 101 LYS A C 1
ATOM 807 O O . LYS A 1 101 ? 12.624 7.058 -15.124 1.00 90.69 101 LYS A O 1
ATOM 812 N N . ILE A 1 102 ? 12.051 7.729 -13.056 1.00 90.50 102 ILE A N 1
ATOM 813 C CA . ILE A 1 102 ? 10.814 6.934 -12.964 1.00 90.50 102 ILE A CA 1
ATOM 814 C C . ILE A 1 102 ? 9.567 7.795 -12.747 1.00 90.50 102 ILE A C 1
ATOM 816 O O . ILE A 1 102 ? 8.457 7.266 -12.718 1.00 90.50 102 ILE A O 1
ATOM 820 N N . SER A 1 103 ? 9.719 9.107 -12.554 1.00 88.94 103 SER A N 1
ATOM 821 C CA . SER A 1 103 ? 8.591 10.027 -12.441 1.00 88.94 103 SER A CA 1
ATOM 822 C C . SER A 1 103 ? 8.001 10.375 -13.821 1.00 88.94 103 SER A C 1
ATOM 824 O O . SER A 1 103 ? 8.760 10.656 -14.750 1.00 88.94 103 SER A O 1
ATOM 826 N N . PRO A 1 104 ? 6.662 10.459 -13.962 1.00 89.44 104 PRO A N 1
ATOM 827 C CA . PRO A 1 104 ? 5.656 10.131 -12.955 1.00 89.44 104 PRO A CA 1
ATOM 828 C C . PRO A 1 104 ? 5.469 8.615 -12.823 1.00 89.44 104 PRO A C 1
ATOM 830 O O . PRO A 1 104 ? 5.153 7.937 -13.794 1.00 89.44 104 PRO A O 1
ATOM 833 N N . LEU A 1 105 ? 5.567 8.102 -11.595 1.00 91.56 105 LEU A N 1
ATOM 834 C CA . LEU A 1 105 ? 5.292 6.697 -11.312 1.00 91.56 105 LEU A CA 1
ATOM 835 C C . LEU A 1 105 ? 3.788 6.491 -11.108 1.00 91.56 105 LEU A C 1
ATOM 837 O O . LEU A 1 105 ? 3.186 7.122 -10.233 1.00 91.56 105 LEU A O 1
ATOM 841 N N . GLN A 1 106 ? 3.177 5.587 -11.872 1.00 89.56 106 GLN A N 1
ATOM 842 C CA . GLN A 1 106 ? 1.757 5.259 -11.760 1.00 89.56 106 GLN A CA 1
ATOM 843 C C . GLN A 1 106 ? 1.544 3.770 -11.422 1.00 89.56 106 GLN A C 1
ATOM 845 O O . GLN A 1 106 ? 2.419 2.931 -11.652 1.00 89.56 106 GLN A O 1
ATOM 850 N N . PRO A 1 107 ? 0.362 3.378 -10.896 1.00 88.69 107 PRO A N 1
ATOM 851 C CA . PRO A 1 107 ? 0.106 1.986 -10.510 1.00 88.69 107 PRO A CA 1
ATOM 852 C C . PRO A 1 107 ? 0.289 0.987 -11.660 1.00 88.69 107 PRO A C 1
ATOM 854 O O . PRO A 1 107 ? 0.695 -0.155 -11.442 1.00 88.69 107 PRO A O 1
ATOM 857 N N . HIS A 1 108 ? -0.025 1.413 -12.886 1.00 86.75 108 HIS A N 1
ATOM 858 C CA . HIS A 1 108 ? 0.079 0.571 -14.070 1.00 86.75 108 HIS A CA 1
ATOM 859 C C . HIS A 1 108 ? 1.539 0.287 -14.477 1.00 86.75 108 HIS A C 1
ATOM 861 O O . HIS A 1 108 ? 1.822 -0.828 -14.912 1.00 86.75 108 HIS A O 1
ATOM 867 N N . ASP A 1 109 ? 2.47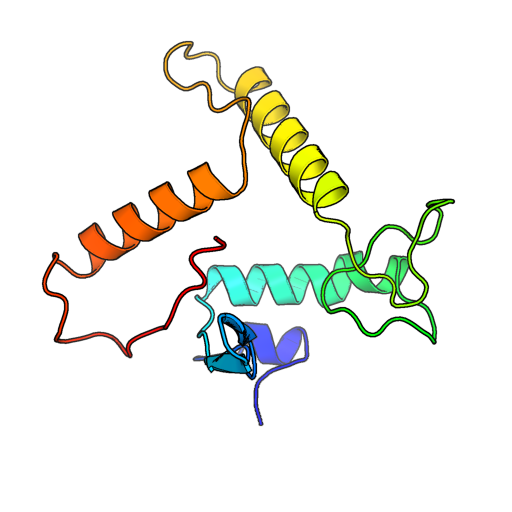9 1.207 -14.238 1.00 87.12 109 ASP A N 1
ATOM 868 C CA . ASP A 1 109 ? 3.911 0.991 -14.498 1.00 87.12 109 ASP A CA 1
ATOM 869 C C . ASP A 1 109 ? 4.478 -0.099 -13.584 1.00 87.12 109 ASP A C 1
ATOM 871 O O . ASP A 1 109 ? 5.148 -1.034 -14.034 1.00 87.12 109 ASP A O 1
ATOM 875 N N . LEU A 1 110 ? 4.128 -0.036 -12.293 1.00 86.56 110 LEU A N 1
ATOM 876 C CA . LEU A 1 110 ? 4.502 -1.052 -11.305 1.00 86.56 110 LEU A CA 1
ATOM 877 C C . LEU A 1 110 ? 3.911 -2.412 -11.659 1.00 86.56 110 LEU A C 1
ATOM 879 O O . LEU A 1 110 ? 4.586 -3.436 -11.580 1.00 86.56 110 LEU A O 1
ATOM 883 N N . ARG A 1 111 ? 2.651 -2.420 -12.093 1.00 84.44 111 ARG A N 1
ATOM 884 C CA . ARG A 1 111 ? 1.955 -3.619 -12.556 1.00 84.44 111 ARG A CA 1
ATOM 885 C C . ARG A 1 111 ? 2.672 -4.268 -13.742 1.00 84.44 111 ARG A C 1
ATOM 887 O O . ARG A 1 111 ? 2.874 -5.482 -13.721 1.00 84.44 111 ARG A O 1
ATOM 894 N N . HIS A 1 112 ? 3.028 -3.492 -14.764 1.00 83.19 112 HIS A N 1
ATOM 895 C CA . HIS A 1 112 ? 3.724 -4.003 -15.946 1.00 83.19 112 HIS A CA 1
ATOM 896 C C . HIS A 1 112 ? 5.121 -4.511 -15.600 1.00 83.19 112 HIS A C 1
ATOM 898 O O . HIS A 1 112 ? 5.471 -5.629 -15.978 1.00 83.19 112 HIS A O 1
ATOM 904 N N . THR A 1 113 ? 5.875 -3.739 -14.818 1.00 84.62 113 THR A N 1
ATOM 905 C CA . THR A 1 113 ? 7.214 -4.122 -14.349 1.00 84.62 113 THR A CA 1
ATOM 906 C C . THR A 1 113 ? 7.166 -5.419 -13.550 1.00 84.62 113 THR A C 1
ATOM 908 O O . THR A 1 113 ? 7.935 -6.339 -13.822 1.00 84.62 113 THR A O 1
ATOM 911 N N . PHE A 1 114 ? 6.217 -5.541 -12.619 1.00 80.50 114 PHE A N 1
ATOM 912 C CA . PHE A 1 114 ? 6.045 -6.747 -11.819 1.00 80.50 114 PHE A CA 1
ATOM 913 C C . PHE A 1 114 ? 5.691 -7.963 -12.685 1.00 80.50 114 PHE A C 1
ATOM 915 O O . PHE A 1 114 ? 6.302 -9.019 -12.542 1.00 80.50 114 PHE A O 1
ATOM 922 N N . ALA A 1 11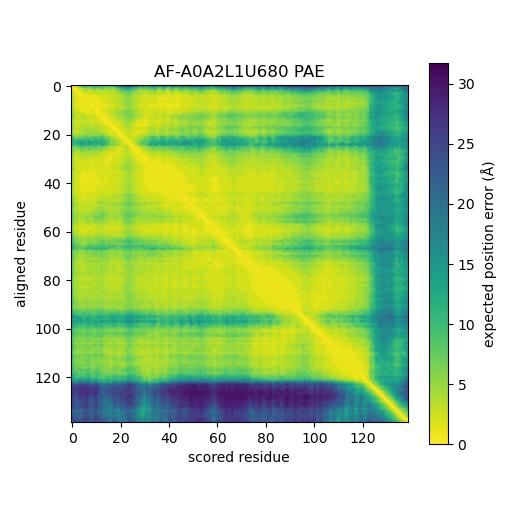5 ? 4.742 -7.822 -13.617 1.00 77.88 115 ALA A N 1
ATOM 923 C CA . ALA A 1 115 ? 4.364 -8.907 -14.523 1.00 77.88 115 ALA A CA 1
ATOM 924 C C . ALA A 1 115 ? 5.534 -9.353 -15.419 1.00 77.88 115 ALA A C 1
ATOM 926 O O . ALA A 1 115 ? 5.716 -10.550 -15.642 1.00 77.88 115 ALA A O 1
ATOM 927 N N . TYR A 1 116 ? 6.345 -8.406 -15.897 1.00 83.50 116 TYR A N 1
ATOM 928 C CA . TYR A 1 116 ? 7.544 -8.693 -16.681 1.00 83.50 116 TYR A CA 1
ATOM 929 C C . TYR A 1 116 ? 8.625 -9.402 -15.855 1.00 83.50 116 TYR A C 1
ATOM 931 O O . TYR A 1 116 ? 9.177 -10.407 -16.293 1.00 83.50 116 TYR A O 1
ATOM 939 N N . GLN A 1 117 ? 8.919 -8.926 -14.643 1.00 81.50 117 GLN A N 1
ATOM 940 C CA . GLN A 1 117 ? 9.882 -9.594 -13.761 1.00 81.50 117 GLN A CA 1
ATOM 941 C C . GLN A 1 117 ? 9.425 -11.007 -13.407 1.00 81.50 117 GLN A C 1
ATOM 943 O O . GLN A 1 117 ? 10.223 -11.943 -13.443 1.00 81.50 117 GLN A O 1
ATOM 948 N N . LEU A 1 118 ? 8.133 -11.176 -13.127 1.00 76.69 118 LEU A N 1
ATOM 949 C CA . LEU A 1 118 ? 7.560 -12.483 -12.855 1.00 76.69 118 LEU A CA 1
ATOM 950 C C . LEU A 1 118 ? 7.735 -13.425 -14.050 1.00 76.69 118 LEU A C 1
ATOM 952 O O . LEU A 1 118 ? 8.219 -14.534 -13.856 1.00 76.69 118 LEU A O 1
ATOM 956 N N . SER A 1 119 ? 7.425 -12.981 -15.274 1.00 76.69 119 SER A N 1
ATOM 957 C CA . SER A 1 119 ? 7.571 -13.827 -16.467 1.00 76.69 119 SER A CA 1
ATOM 958 C C . SER A 1 119 ? 9.022 -14.229 -16.737 1.00 76.69 119 SER A C 1
ATOM 960 O O . SER A 1 119 ? 9.270 -15.343 -17.199 1.00 76.69 119 SER A O 1
ATOM 962 N N . LYS A 1 120 ? 9.991 -13.363 -16.410 1.00 81.12 120 LYS A N 1
ATOM 963 C CA . LYS A 1 120 ? 11.423 -13.689 -16.483 1.00 81.12 120 LYS A CA 1
ATOM 964 C C . LYS A 1 120 ? 11.833 -14.750 -15.470 1.00 81.12 120 LYS A C 1
ATOM 966 O O . LYS A 1 120 ? 12.590 -15.647 -15.825 1.00 81.12 120 LYS A O 1
ATOM 971 N N . ILE A 1 121 ? 11.331 -14.666 -14.239 1.00 75.25 121 ILE A N 1
ATOM 972 C CA . ILE A 1 121 ? 11.644 -15.630 -13.175 1.00 75.25 121 ILE A CA 1
ATOM 973 C C . ILE A 1 121 ? 10.978 -16.985 -13.448 1.00 75.25 121 ILE A C 1
ATOM 975 O O . ILE A 1 121 ? 11.580 -18.020 -13.184 1.00 75.25 121 ILE A O 1
ATOM 979 N N . THR A 1 122 ? 9.762 -16.995 -14.001 1.00 70.31 122 THR A N 1
ATOM 980 C CA . THR A 1 122 ? 9.022 -18.228 -14.322 1.00 70.31 122 THR A CA 1
ATOM 981 C C . THR A 1 122 ? 9.338 -18.787 -15.714 1.00 70.31 122 THR A C 1
ATOM 983 O O . THR A 1 122 ? 8.666 -19.708 -16.156 1.00 70.31 122 THR A O 1
ATOM 986 N N . GLY A 1 123 ? 10.330 -18.234 -16.422 1.00 58.72 123 GLY A N 1
ATOM 987 C CA . GLY A 1 123 ? 10.815 -18.778 -17.694 1.00 58.72 123 GLY A CA 1
ATOM 988 C C . GLY A 1 123 ? 9.860 -18.652 -18.885 1.00 58.72 123 GLY A C 1
ATOM 989 O O . GLY A 1 123 ? 9.974 -19.444 -19.808 1.00 58.72 123 GLY A O 1
ATOM 990 N N . ALA A 1 124 ? 8.927 -17.690 -18.892 1.00 52.56 124 ALA A N 1
ATOM 991 C CA . ALA A 1 124 ? 7.882 -17.507 -19.920 1.00 52.56 124 ALA A CA 1
ATOM 992 C C . ALA A 1 124 ? 6.955 -18.723 -20.184 1.00 52.56 124 ALA A C 1
ATOM 994 O O . ALA A 1 124 ? 5.935 -18.567 -20.860 1.00 52.56 124 ALA A O 1
ATOM 995 N N . ASP A 1 125 ? 7.231 -19.885 -19.591 1.00 43.03 125 ASP A N 1
ATOM 996 C CA . ASP A 1 125 ? 6.369 -21.057 -19.608 1.00 43.03 125 ASP A CA 1
ATOM 997 C C . ASP A 1 125 ? 5.217 -20.854 -18.630 1.00 43.03 125 ASP A C 1
ATOM 999 O O . ASP A 1 125 ? 5.351 -20.842 -17.407 1.00 43.03 125 ASP A O 1
ATOM 1003 N N . SER A 1 126 ? 4.035 -20.658 -19.199 1.00 44.38 126 SER A N 1
ATOM 1004 C CA . SER A 1 126 ? 2.833 -20.275 -18.464 1.00 44.38 126 SER A CA 1
ATOM 1005 C C . SER A 1 126 ? 2.193 -21.427 -17.680 1.00 44.38 126 SER A C 1
ATOM 1007 O O . SER A 1 126 ? 1.037 -21.283 -17.283 1.00 44.38 126 SER A O 1
ATOM 1009 N N . TYR A 1 127 ? 2.873 -22.564 -17.468 1.00 40.19 127 TYR A N 1
ATOM 1010 C CA . TYR A 1 127 ? 2.183 -23.757 -16.968 1.00 40.19 127 TYR A CA 1
ATOM 1011 C C . TYR A 1 127 ? 2.868 -24.650 -15.929 1.00 40.19 127 TYR A C 1
ATOM 1013 O O . TYR A 1 127 ? 2.128 -25.351 -15.245 1.00 40.19 127 TYR A O 1
ATOM 1021 N N . GLU A 1 128 ? 4.184 -24.630 -15.682 1.00 33.31 128 GLU A N 1
ATOM 1022 C CA . GLU A 1 128 ? 4.755 -25.578 -14.704 1.00 33.31 128 GLU A CA 1
ATOM 1023 C C . GLU A 1 128 ? 5.847 -24.981 -13.797 1.00 33.31 128 GLU A C 1
ATOM 1025 O O . GLU A 1 128 ? 6.846 -24.436 -14.250 1.00 33.31 128 GLU A O 1
ATOM 1030 N N . SER A 1 129 ? 5.655 -25.179 -12.481 1.00 36.53 129 SER A N 1
ATOM 1031 C CA . SER A 1 129 ? 6.645 -25.124 -11.380 1.00 36.53 129 SER A CA 1
ATOM 1032 C C . SER A 1 129 ? 6.931 -23.812 -10.609 1.00 36.53 129 SER A C 1
ATOM 1034 O O . SER A 1 129 ? 8.065 -23.435 -10.351 1.00 36.53 129 SER A O 1
ATOM 1036 N N . ALA A 1 130 ? 5.885 -23.205 -10.042 1.00 33.44 130 ALA A N 1
ATOM 1037 C CA . ALA A 1 130 ? 5.868 -22.586 -8.699 1.00 33.44 130 ALA A CA 1
ATOM 1038 C C . ALA A 1 130 ? 4.386 -22.441 -8.302 1.00 33.44 130 ALA A C 1
ATOM 1040 O O . ALA A 1 130 ? 3.574 -22.302 -9.214 1.00 33.44 130 ALA A O 1
ATOM 1041 N N . PRO A 1 131 ? 3.962 -22.527 -7.019 1.00 38.28 131 PRO A N 1
ATOM 1042 C CA . PRO A 1 131 ? 2.535 -22.527 -6.679 1.00 38.28 131 PRO A CA 1
ATOM 1043 C C . PRO A 1 131 ? 1.912 -21.273 -7.272 1.00 38.28 131 PRO A C 1
ATOM 1045 O O . PRO A 1 131 ? 2.254 -20.194 -6.818 1.00 38.28 131 PRO A O 1
ATOM 1048 N N . VAL A 1 132 ? 1.089 -21.430 -8.310 1.00 41.69 132 VAL A N 1
ATOM 1049 C CA . VAL A 1 132 ? 0.627 -20.360 -9.196 1.00 41.69 132 VAL A CA 1
ATOM 1050 C C . VAL A 1 132 ? -0.046 -19.289 -8.352 1.00 41.69 132 VAL A C 1
ATOM 1052 O O . VAL A 1 132 ? -1.197 -19.400 -7.927 1.00 41.69 132 VAL A O 1
ATOM 1055 N N . ILE A 1 133 ? 0.743 -18.271 -8.032 1.00 40.88 133 ILE A N 1
ATOM 1056 C CA . ILE A 1 133 ? 0.312 -17.116 -7.284 1.00 40.88 133 ILE A CA 1
ATOM 1057 C C . ILE A 1 133 ? -0.416 -16.266 -8.310 1.00 40.88 133 ILE A C 1
ATOM 1059 O O . ILE A 1 133 ? 0.208 -15.636 -9.159 1.00 40.88 133 ILE A O 1
ATOM 1063 N N . GLY A 1 134 ? -1.749 -16.267 -8.274 1.00 37.88 134 GLY A N 1
ATOM 1064 C CA . GLY A 1 134 ? -2.479 -15.181 -8.910 1.00 37.88 134 GLY A CA 1
ATOM 1065 C C . GLY A 1 134 ? -1.901 -13.889 -8.343 1.00 37.88 134 GLY A C 1
ATOM 1066 O O . GLY A 1 134 ? -1.855 -13.744 -7.130 1.00 37.88 134 GLY A O 1
ATOM 1067 N N . TYR A 1 135 ? -1.399 -12.989 -9.176 1.00 45.94 135 TYR A N 1
ATOM 1068 C CA . TYR A 1 135 ? -0.992 -11.656 -8.743 1.00 45.94 135 TYR A CA 1
ATOM 1069 C C . TYR A 1 135 ? -2.004 -10.656 -9.285 1.00 45.94 135 TYR A C 1
ATOM 1071 O O . TYR A 1 135 ? -2.539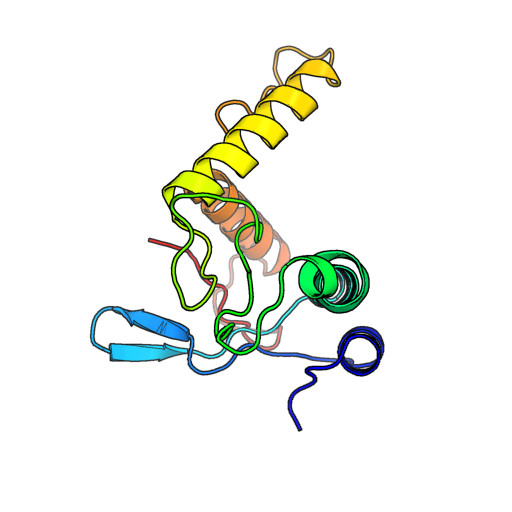 -10.818 -10.385 1.00 45.94 135 TYR A O 1
ATOM 1079 N N . ILE A 1 136 ? -2.342 -9.637 -8.492 1.00 39.00 136 ILE A N 1
ATOM 1080 C CA . ILE A 1 136 ? -3.239 -8.589 -8.970 1.00 39.00 136 ILE A CA 1
ATOM 1081 C C . ILE A 1 136 ? -2.487 -7.729 -9.972 1.00 39.00 136 ILE A C 1
ATOM 1083 O O . ILE A 1 136 ? -1.615 -6.941 -9.629 1.00 39.00 136 ILE A O 1
ATOM 1087 N N . VAL A 1 137 ? -2.933 -7.833 -11.210 1.00 30.25 137 VAL A N 1
ATOM 1088 C CA . VAL A 1 137 ? -2.638 -6.908 -12.286 1.00 30.25 137 VAL A CA 1
ATOM 1089 C C . VAL A 1 137 ? -3.825 -5.910 -12.141 1.00 30.25 137 VAL A C 1
ATOM 1091 O O . VAL A 1 137 ? -4.913 -6.223 -12.622 1.00 30.25 137 VAL A O 1
ATOM 1094 N N . PHE A 1 138 ? -3.674 -4.781 -11.416 1.00 34.25 138 PHE A N 1
ATOM 1095 C CA . PHE A 1 138 ? -4.733 -3.753 -11.236 1.00 34.25 138 PHE A CA 1
ATOM 1096 C C . PHE A 1 138 ? -5.080 -3.092 -12.584 1.00 34.25 138 PHE A C 1
ATOM 1098 O O . PHE A 1 138 ? -4.256 -2.386 -13.154 1.00 34.25 138 PHE A O 1
ATOM 1105 N N . SER A 1 139 ? -6.265 -3.385 -13.123 1.00 33.28 139 SER A N 1
ATOM 1106 C CA . SER A 1 139 ? -6.817 -2.769 -14.343 1.00 33.28 139 SER A CA 1
ATOM 1107 C C . SER A 1 139 ? -7.562 -1.482 -14.045 1.00 33.28 139 SER A C 1
ATOM 1109 O O . SER A 1 139 ? -8.329 -1.524 -13.054 1.00 33.28 139 SER A O 1
#

Mean predicted aligned error: 7.83 Å

Radius of gyration: 17.18 Å; Cα contacts (8 Å, |Δi|>4): 155; chains: 1; bounding box: 40×42×35 Å

pLDDT: mean 82.97, std 17.2, range [30.25, 96.88]

Foldseek 3Di:
DAQDELVSLQPDPKHWDWQPQDPPRDTDIFIDDNVRSNVLSCCRPPPVVQADDPLADDSDFDRNPDPPADSNRDDDQVNVQVVQQVVQVVVVVPDPDPVPRCPPPHLQVVLVVVVVVVCVVVVVPPDDDDPPGPDDSDD

Solvent-accessible surface area (backbone atoms only — not comparable to full-atom values): 8322 Å² total; per-residue (Å²): 132,76,50,82,49,43,69,44,28,61,71,42,96,66,40,57,49,69,71,43,76,48,80,92,80,38,66,43,57,28,56,46,54,72,68,56,25,43,54,50,18,49,40,56,68,74,48,45,69,81,38,61,54,98,59,48,74,45,90,59,62,38,62,68,87,44,91,85,56,46,75,41,22,46,56,48,72,67,57,52,44,53,52,35,34,48,52,17,49,51,50,43,72,73,45,85,56,81,90,71,60,54,58,81,30,48,73,59,57,55,37,52,52,49,54,51,53,49,37,63,76,54,66,71,53,93,80,78,92,66,87,81,56,45,72,87,69,79,126

Nearest PDB structures (foldseek):
  5o4p-assembly1_A  TM=5.484E-01  e=2.695E+00  Cricetulus griseus
  3l6q-assembly2_B  TM=4.807E-01  e=3.995E+00  Cryptosporidium parvum Iowa II